Protein AF-A0A927KI07-F1 (afdb_monomer)

Structure (mm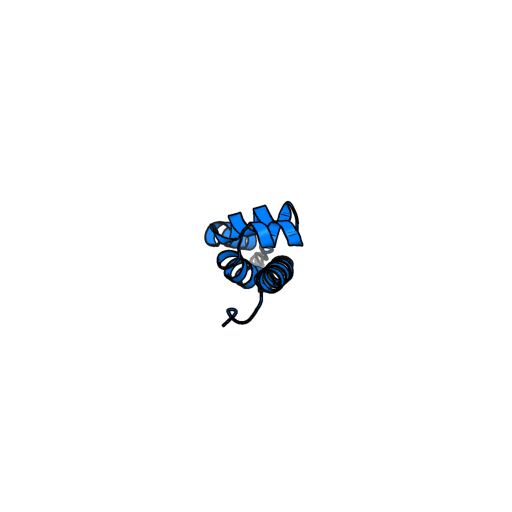CIF, N/CA/C/O backbone):
data_AF-A0A927KI07-F1
#
_entry.id   AF-A0A927KI07-F1
#
loop_
_atom_site.group_PDB
_atom_site.id
_atom_site.type_symbol
_atom_site.label_atom_id
_atom_site.label_alt_id
_atom_site.label_comp_id
_atom_site.label_asym_id
_atom_site.label_entity_id
_atom_site.label_seq_id
_atom_site.pdbx_PDB_ins_code
_atom_site.Cartn_x
_atom_site.Cartn_y
_atom_site.Cartn_z
_atom_site.occupancy
_atom_site.B_iso_or_equiv
_atom_site.auth_seq_id
_atom_site.auth_comp_id
_atom_site.auth_asym_id
_atom_site.auth_atom_id
_atom_site.pdbx_PDB_model_num
ATOM 1 N N . MET A 1 1 ? -5.193 -16.457 5.278 1.00 43.69 1 MET A N 1
ATOM 2 C CA . MET A 1 1 ? -4.875 -16.812 6.678 1.00 43.69 1 MET A CA 1
ATOM 3 C C . MET A 1 1 ? -4.003 -15.707 7.287 1.00 43.69 1 MET A C 1
ATOM 5 O O . MET A 1 1 ? -2.822 -15.900 7.515 1.00 43.69 1 MET A O 1
ATOM 9 N N . ALA A 1 2 ? -4.574 -14.512 7.470 1.00 50.25 2 ALA A N 1
ATOM 10 C CA . ALA A 1 2 ? -3.932 -13.382 8.165 1.00 50.25 2 ALA A CA 1
ATOM 11 C C . ALA A 1 2 ? -4.772 -12.911 9.370 1.00 50.25 2 ALA A C 1
ATOM 13 O O . ALA A 1 2 ? -4.389 -11.992 10.076 1.00 50.25 2 ALA A O 1
ATOM 14 N N . CYS A 1 3 ? -5.908 -13.566 9.629 1.00 54.69 3 CYS A N 1
ATOM 15 C CA . CYS A 1 3 ? -6.900 -13.176 10.632 1.00 54.69 3 CYS A CA 1
ATOM 16 C C . CYS A 1 3 ? -6.434 -13.329 12.092 1.00 54.69 3 CYS A C 1
ATOM 18 O O . CYS A 1 3 ? -7.196 -12.994 12.987 1.00 54.69 3 CYS A O 1
ATOM 20 N N . ALA A 1 4 ? -5.230 -13.856 12.337 1.00 68.94 4 ALA A N 1
ATOM 21 C CA . ALA A 1 4 ? -4.694 -14.069 13.684 1.00 68.94 4 ALA A CA 1
ATOM 22 C C . ALA A 1 4 ? -3.877 -12.877 14.217 1.00 68.94 4 ALA A C 1
ATOM 24 O O . ALA A 1 4 ? -3.498 -12.886 15.383 1.00 68.94 4 ALA A O 1
ATOM 25 N N . LEU A 1 5 ? -3.585 -11.877 13.376 1.00 71.69 5 LEU A N 1
ATOM 26 C CA . LEU A 1 5 ? -2.783 -10.716 13.760 1.00 71.69 5 LEU A CA 1
ATOM 27 C C . LEU A 1 5 ? -3.669 -9.493 14.070 1.00 71.69 5 LEU A C 1
ATOM 29 O O . LEU A 1 5 ? -4.635 -9.244 13.333 1.00 71.69 5 LEU A O 1
ATOM 33 N N . PRO A 1 6 ? -3.318 -8.700 15.102 1.00 82.25 6 PRO A N 1
ATOM 34 C CA . PRO A 1 6 ? -3.887 -7.374 15.342 1.00 82.25 6 PRO A CA 1
ATOM 35 C C . PRO A 1 6 ? -3.840 -6.487 14.088 1.00 82.25 6 PRO A C 1
ATOM 37 O O . PRO A 1 6 ? -2.989 -6.666 13.214 1.00 82.25 6 PRO A O 1
ATOM 40 N N . ASP A 1 7 ? -4.758 -5.522 13.978 1.00 83.25 7 ASP A N 1
ATOM 41 C CA . ASP A 1 7 ? -4.821 -4.619 12.814 1.00 83.25 7 ASP A CA 1
ATOM 42 C C . ASP A 1 7 ? -3.526 -3.807 12.619 1.00 83.25 7 ASP A C 1
ATOM 44 O O . ASP A 1 7 ? -3.101 -3.613 11.480 1.00 83.25 7 ASP A O 1
ATOM 48 N N . GLU A 1 8 ? -2.860 -3.398 13.706 1.00 85.31 8 GLU A N 1
ATOM 49 C CA . GLU A 1 8 ? -1.552 -2.722 13.663 1.00 85.31 8 GLU A CA 1
ATOM 50 C C . GLU A 1 8 ? -0.464 -3.602 13.035 1.00 85.31 8 GLU A C 1
ATOM 52 O O . GLU A 1 8 ? 0.208 -3.183 12.093 1.00 85.31 8 GLU A O 1
ATOM 57 N N . ASP A 1 9 ? -0.332 -4.859 13.466 1.00 88.12 9 ASP A N 1
ATOM 58 C CA . ASP A 1 9 ? 0.675 -5.773 12.913 1.00 88.12 9 ASP A CA 1
ATOM 59 C C . ASP A 1 9 ? 0.416 -6.075 11.431 1.00 88.12 9 ASP A C 1
ATOM 61 O O . ASP A 1 9 ? 1.346 -6.144 10.619 1.00 88.12 9 ASP A O 1
ATOM 65 N N . ARG A 1 10 ? -0.860 -6.209 11.041 1.00 88.12 10 ARG A N 1
ATOM 66 C CA . ARG A 1 10 ? -1.245 -6.392 9.634 1.00 88.12 10 ARG A CA 1
ATOM 67 C C . ARG A 1 10 ? -0.957 -5.147 8.801 1.00 88.12 10 ARG A C 1
ATOM 69 O O . ARG A 1 10 ? -0.477 -5.276 7.676 1.00 88.12 10 ARG A O 1
ATOM 76 N N . SER A 1 11 ? -1.229 -3.962 9.341 1.00 89.69 11 SER A N 1
ATOM 77 C CA . SER A 1 11 ? -0.886 -2.673 8.737 1.00 89.69 11 SER A CA 1
ATOM 78 C C . SER A 1 11 ? 0.621 -2.569 8.490 1.00 89.69 11 SER A C 1
ATOM 80 O O . SER A 1 11 ? 1.061 -2.358 7.356 1.00 89.69 11 SER A O 1
ATOM 82 N N . ARG A 1 12 ? 1.423 -2.836 9.522 1.00 90.75 12 ARG A N 1
ATOM 83 C CA . ARG A 1 12 ? 2.883 -2.782 9.458 1.00 90.75 12 ARG A CA 1
ATOM 84 C C . ARG A 1 12 ? 3.450 -3.772 8.443 1.00 90.75 12 ARG A C 1
ATOM 86 O O . ARG A 1 12 ? 4.330 -3.421 7.650 1.00 90.75 12 ARG A O 1
ATOM 93 N N . LEU A 1 13 ? 2.900 -4.988 8.397 1.00 91.44 13 LEU A 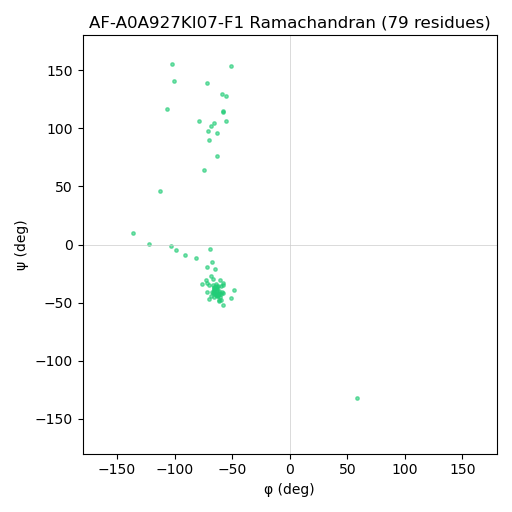N 1
ATOM 94 C CA . LEU A 1 13 ? 3.241 -5.989 7.386 1.00 91.44 13 LEU A CA 1
ATOM 95 C C . LEU A 1 13 ? 2.856 -5.533 5.972 1.00 91.44 13 LEU A C 1
ATOM 97 O O . LEU A 1 13 ? 3.652 -5.684 5.043 1.00 91.44 13 LEU A O 1
ATOM 101 N N . ALA A 1 14 ? 1.671 -4.946 5.794 1.00 91.75 14 ALA A N 1
ATOM 102 C CA . ALA A 1 14 ? 1.216 -4.442 4.503 1.00 91.75 14 ALA A CA 1
ATOM 103 C C . ALA A 1 14 ? 2.154 -3.353 3.962 1.00 91.75 14 ALA A C 1
ATOM 105 O O . ALA A 1 14 ? 2.575 -3.427 2.805 1.00 91.75 14 ALA A O 1
ATOM 106 N N . VAL A 1 15 ? 2.553 -2.399 4.810 1.00 90.69 15 VAL A N 1
ATOM 107 C CA . VAL A 1 15 ? 3.520 -1.342 4.472 1.00 90.69 15 VAL A CA 1
ATOM 108 C C . VAL A 1 15 ? 4.881 -1.943 4.120 1.00 90.69 15 VAL A C 1
ATOM 110 O O . VAL A 1 15 ? 5.487 -1.569 3.112 1.00 90.69 15 VAL A O 1
ATOM 113 N N . PHE A 1 16 ? 5.360 -2.915 4.900 1.00 90.94 16 PHE A N 1
ATOM 114 C CA . PHE A 1 16 ? 6.622 -3.601 4.629 1.00 90.94 16 PHE A CA 1
ATOM 115 C C . PHE A 1 16 ? 6.620 -4.311 3.267 1.00 90.94 16 PHE A C 1
ATOM 117 O O . PHE A 1 16 ? 7.551 -4.142 2.474 1.00 90.94 16 PHE A O 1
ATOM 124 N N . CYS A 1 17 ? 5.562 -5.068 2.965 1.00 90.75 17 CYS A N 1
ATOM 125 C CA . CYS A 1 17 ? 5.395 -5.749 1.684 1.00 90.75 17 CYS A CA 1
ATOM 126 C C . CYS A 1 17 ? 5.232 -4.760 0.524 1.00 90.75 17 CYS A C 1
ATOM 128 O O . CYS A 1 17 ? 5.783 -4.992 -0.549 1.00 90.75 17 CYS A O 1
ATOM 130 N N . TYR A 1 18 ? 4.533 -3.643 0.737 1.00 88.81 18 TYR A N 1
ATOM 131 C CA . TYR A 1 18 ? 4.321 -2.613 -0.278 1.00 88.81 18 TYR A CA 1
ATOM 132 C C . TYR A 1 18 ? 5.632 -1.962 -0.747 1.00 88.81 18 TYR A C 1
ATOM 134 O O . TYR A 1 18 ? 5.794 -1.696 -1.937 1.00 88.81 18 TYR A O 1
ATOM 142 N N . ARG A 1 19 ? 6.610 -1.769 0.150 1.00 86.00 19 ARG A N 1
ATOM 143 C CA . ARG A 1 19 ? 7.933 -1.211 -0.199 1.00 86.00 19 ARG A CA 1
ATOM 144 C C . ARG A 1 19 ? 8.784 -2.139 -1.079 1.00 86.00 19 ARG A C 1
ATOM 146 O O . ARG A 1 19 ? 9.773 -1.683 -1.647 1.00 86.00 19 ARG A O 1
ATOM 153 N N . ARG A 1 20 ? 8.439 -3.427 -1.197 1.00 88.62 20 ARG A N 1
ATOM 154 C CA . ARG A 1 20 ? 9.170 -4.419 -2.003 1.00 88.62 20 ARG A CA 1
ATOM 155 C C . ARG A 1 20 ? 8.386 -4.744 -3.270 1.00 88.62 20 ARG A C 1
ATOM 157 O O . ARG A 1 20 ? 7.334 -5.363 -3.195 1.00 88.62 20 ARG A O 1
ATOM 164 N N . THR A 1 21 ? 8.934 -4.430 -4.441 1.00 83.50 21 THR A N 1
ATOM 165 C CA . THR A 1 21 ? 8.246 -4.556 -5.743 1.00 83.50 21 THR A CA 1
ATOM 166 C C . THR A 1 21 ? 7.614 -5.936 -5.975 1.00 83.50 21 THR A C 1
ATOM 168 O O . THR A 1 21 ? 6.439 -6.037 -6.309 1.00 83.50 21 THR A O 1
ATOM 171 N N . HIS A 1 22 ? 8.343 -7.022 -5.697 1.00 85.06 22 HIS A N 1
ATOM 172 C CA . HIS A 1 22 ? 7.840 -8.393 -5.878 1.00 85.06 22 HIS A CA 1
ATOM 173 C C . HIS A 1 22 ? 6.773 -8.815 -4.848 1.00 85.06 22 HIS A C 1
ATOM 175 O O . HIS A 1 22 ? 6.016 -9.748 -5.101 1.00 85.06 22 HIS A O 1
ATOM 181 N N . LEU A 1 23 ? 6.686 -8.130 -3.702 1.00 89.56 23 LEU A N 1
ATOM 182 C CA . LEU A 1 23 ? 5.663 -8.358 -2.672 1.00 89.56 23 LEU A CA 1
ATOM 183 C C . LEU A 1 23 ? 4.564 -7.299 -2.699 1.00 89.56 23 LEU A C 1
ATOM 185 O O . LEU A 1 23 ? 3.612 -7.403 -1.929 1.00 89.56 23 LEU A O 1
ATOM 189 N N . ARG A 1 24 ? 4.646 -6.308 -3.591 1.00 88.44 24 ARG A N 1
ATOM 190 C CA . ARG A 1 24 ? 3.717 -5.178 -3.630 1.00 88.44 24 ARG A CA 1
ATOM 191 C C . ARG A 1 24 ? 2.275 -5.639 -3.803 1.00 88.44 24 ARG A C 1
ATOM 193 O O . ARG A 1 24 ? 1.395 -5.174 -3.089 1.00 88.44 24 ARG A O 1
ATOM 200 N N . ARG A 1 25 ? 2.042 -6.629 -4.671 1.00 89.25 25 ARG A N 1
ATOM 201 C CA . ARG A 1 25 ? 0.724 -7.258 -4.859 1.00 89.25 25 ARG A CA 1
ATOM 202 C C 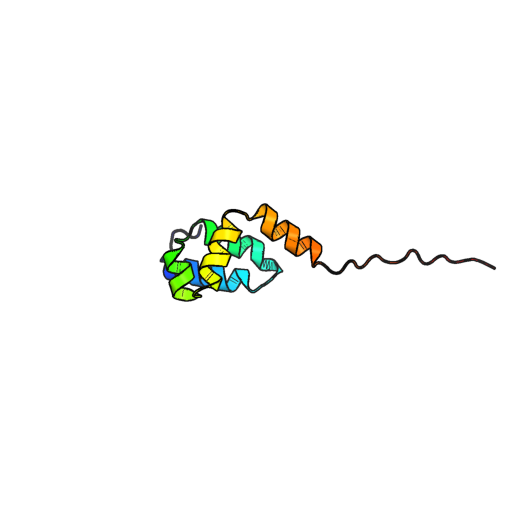. ARG A 1 25 ? 0.181 -7.884 -3.571 1.00 89.25 25 ARG A C 1
ATOM 204 O O . ARG A 1 25 ? -1.004 -7.753 -3.287 1.00 89.25 25 ARG A O 1
ATOM 211 N N . LEU A 1 26 ? 1.042 -8.545 -2.801 1.00 90.62 26 LEU A N 1
ATOM 212 C CA . LEU A 1 26 ? 0.673 -9.163 -1.529 1.00 90.62 26 LEU A CA 1
ATOM 213 C C . LEU A 1 26 ? 0.421 -8.096 -0.455 1.00 90.62 26 LEU A C 1
ATOM 215 O O . LEU A 1 26 ? -0.573 -8.178 0.255 1.00 90.62 26 LEU A O 1
ATOM 219 N N . GLY A 1 27 ? 1.248 -7.049 -0.405 1.00 90.88 27 GLY A N 1
ATOM 220 C CA . GLY A 1 27 ? 1.046 -5.900 0.479 1.00 90.88 27 GLY A CA 1
ATOM 221 C C . GLY A 1 27 ? -0.280 -5.183 0.224 1.00 90.88 27 GLY A C 1
ATOM 222 O O . GLY A 1 27 ? -0.995 -4.892 1.175 1.00 90.88 27 GLY A O 1
ATOM 223 N N . LEU A 1 28 ? -0.659 -4.980 -1.043 1.00 91.56 28 LEU A N 1
ATOM 224 C CA . LEU A 1 28 ? -1.959 -4.402 -1.413 1.00 91.56 28 LEU A CA 1
ATOM 225 C C . LEU A 1 28 ? -3.132 -5.313 -1.029 1.00 91.56 28 LEU A C 1
ATOM 227 O O . LEU A 1 28 ? -4.138 -4.824 -0.526 1.00 91.56 28 LEU A O 1
ATOM 231 N N . ALA A 1 29 ? -2.999 -6.630 -1.212 1.00 91.12 29 ALA A N 1
ATOM 232 C CA . ALA A 1 29 ? -4.032 -7.582 -0.805 1.00 91.12 29 ALA A CA 1
ATOM 233 C C . ALA A 1 29 ? -4.251 -7.584 0.718 1.00 91.12 29 ALA A C 1
ATOM 235 O O . ALA A 1 29 ? -5.388 -7.670 1.171 1.00 91.12 29 ALA A O 1
ATOM 236 N N . ILE A 1 30 ? -3.180 -7.446 1.509 1.00 90.75 30 ILE A N 1
ATOM 237 C CA . ILE A 1 30 ? -3.283 -7.301 2.968 1.00 90.75 30 ILE A CA 1
ATOM 238 C C . ILE A 1 30 ? -3.885 -5.936 3.316 1.00 90.75 30 ILE A C 1
ATOM 240 O O . ILE A 1 30 ? -4.836 -5.882 4.091 1.00 90.75 30 ILE A O 1
ATOM 244 N N . ALA A 1 31 ? -3.402 -4.850 2.705 1.00 91.56 31 ALA A N 1
ATOM 245 C CA . ALA A 1 31 ? -3.904 -3.497 2.938 1.00 91.56 31 ALA A CA 1
ATOM 246 C C . ALA A 1 31 ? -5.407 -3.354 2.644 1.00 91.56 31 ALA A C 1
ATOM 248 O O . ALA A 1 31 ? -6.084 -2.621 3.355 1.00 91.56 31 ALA A O 1
ATOM 249 N N . ALA A 1 32 ? -5.943 -4.091 1.664 1.00 90.50 32 ALA A N 1
ATOM 250 C CA . ALA A 1 32 ? -7.378 -4.133 1.367 1.00 90.50 32 ALA A CA 1
ATOM 251 C C . ALA A 1 32 ? -8.225 -4.739 2.505 1.00 90.50 32 ALA A C 1
ATOM 253 O O . ALA A 1 32 ? -9.427 -4.500 2.573 1.00 90.50 32 ALA A O 1
ATOM 254 N N . THR A 1 33 ? -7.609 -5.522 3.396 1.00 89.44 33 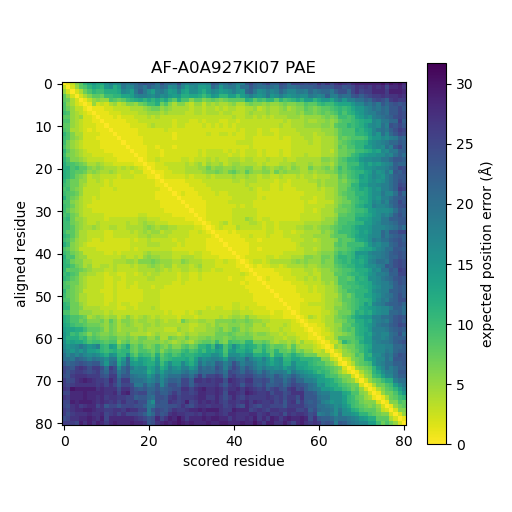THR A N 1
ATOM 255 C CA . THR A 1 33 ? -8.261 -6.128 4.572 1.00 89.44 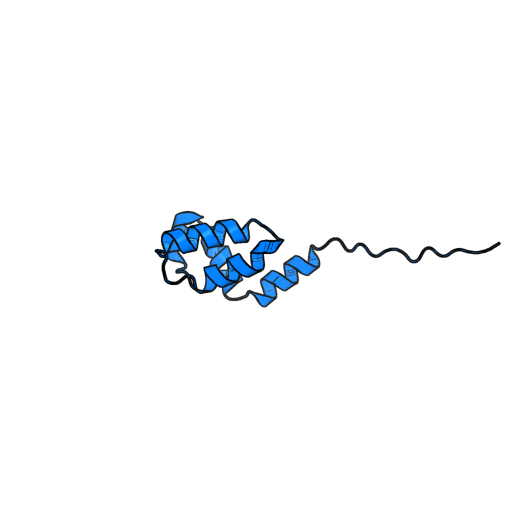33 THR A CA 1
ATOM 256 C C . THR A 1 33 ? -8.017 -5.359 5.873 1.00 89.44 33 THR A C 1
ATOM 258 O O . THR A 1 33 ? -8.557 -5.735 6.915 1.00 89.44 33 THR A O 1
ATOM 261 N N . CYS A 1 34 ? -7.188 -4.314 5.836 1.00 88.31 34 CYS A N 1
ATOM 262 C CA . CYS A 1 34 ? -6.831 -3.498 6.995 1.00 88.31 34 CYS A CA 1
ATOM 263 C C . CYS A 1 34 ? -7.600 -2.175 6.988 1.00 88.31 34 CYS A C 1
ATOM 265 O O . CYS A 1 34 ? -7.988 -1.660 5.940 1.00 88.31 34 CYS A O 1
ATOM 267 N N . SER A 1 35 ? -7.773 -1.576 8.165 1.00 90.56 35 SER A N 1
ATOM 268 C CA . SER A 1 35 ? -8.365 -0.240 8.266 1.00 90.56 35 SER A CA 1
ATOM 269 C C . SER A 1 35 ? -7.405 0.844 7.764 1.00 90.56 35 SER A C 1
ATOM 271 O O . SER A 1 35 ? -6.225 0.858 8.123 1.00 90.56 35 SER A O 1
ATOM 273 N N . LYS A 1 36 ? -7.930 1.829 7.018 1.00 91.31 36 LYS A N 1
ATOM 274 C CA . LYS A 1 36 ? -7.201 3.055 6.638 1.00 91.31 36 LYS A CA 1
ATOM 275 C C . LYS A 1 36 ? -6.510 3.707 7.838 1.00 91.31 36 LYS A C 1
ATOM 277 O O . LYS A 1 36 ? -5.390 4.183 7.702 1.00 91.31 36 LYS A O 1
ATOM 282 N N . ARG A 1 37 ? -7.165 3.720 9.006 1.00 91.12 37 ARG A N 1
ATOM 283 C CA . ARG A 1 37 ? -6.612 4.333 10.224 1.00 91.12 37 ARG A CA 1
ATOM 284 C C . ARG A 1 37 ? -5.311 3.663 10.657 1.00 91.12 37 ARG A C 1
ATOM 286 O O . ARG A 1 37 ? -4.334 4.370 10.846 1.00 91.12 37 ARG A O 1
ATOM 293 N N . ALA A 1 38 ? -5.282 2.331 10.706 1.00 90.56 38 ALA A N 1
ATOM 294 C CA . ALA A 1 38 ? -4.092 1.573 11.093 1.00 90.56 38 ALA A CA 1
ATOM 295 C C . ALA A 1 38 ? -2.928 1.783 10.109 1.00 90.56 38 ALA A C 1
ATOM 297 O O . ALA A 1 38 ? -1.774 1.882 10.514 1.00 90.56 38 ALA A O 1
ATOM 298 N N . LEU A 1 39 ? -3.221 1.901 8.808 1.00 90.25 39 LEU A N 1
ATOM 299 C CA . LEU A 1 39 ? -2.212 2.214 7.788 1.00 90.25 39 LEU A CA 1
ATOM 300 C C . LEU A 1 39 ? -1.637 3.628 7.955 1.00 90.25 39 LEU A C 1
ATOM 302 O O . LEU A 1 39 ? -0.428 3.821 7.814 1.00 90.25 39 LEU A O 1
ATOM 306 N N . VAL A 1 40 ? -2.489 4.615 8.248 1.00 93.31 40 VAL A N 1
ATOM 307 C CA . VAL A 1 40 ? -2.081 6.013 8.474 1.00 93.31 40 VAL A CA 1
ATOM 308 C C . VAL A 1 40 ? -1.321 6.176 9.789 1.00 93.31 40 VAL A C 1
ATOM 310 O O . VAL A 1 40 ? -0.390 6.967 9.852 1.00 93.31 40 VAL A O 1
ATOM 313 N N . GLU A 1 41 ? -1.669 5.420 10.822 1.00 91.81 41 GLU A N 1
ATOM 314 C CA . GLU A 1 41 ? -0.958 5.434 12.102 1.00 91.81 41 GLU A CA 1
ATOM 315 C C . GLU A 1 41 ? 0.472 4.889 11.955 1.00 91.81 41 GLU A C 1
ATOM 317 O O . GLU A 1 41 ? 1.422 5.521 12.408 1.00 91.81 41 GLU A O 1
ATOM 322 N N . GLU A 1 42 ? 0.648 3.805 11.193 1.00 89.38 42 GLU A N 1
ATOM 323 C CA . GLU A 1 42 ? 1.965 3.201 10.942 1.00 89.38 42 GLU A CA 1
ATOM 324 C C . GLU A 1 42 ? 2.834 3.968 9.931 1.00 89.38 42 GLU A C 1
ATOM 326 O O . GLU A 1 42 ? 4.062 3.958 10.016 1.00 89.38 42 GLU A O 1
ATOM 331 N N . SER A 1 43 ? 2.228 4.585 8.911 1.00 85.50 43 SER A N 1
ATOM 332 C CA . SER A 1 43 ? 2.971 5.118 7.753 1.00 85.50 43 SER A CA 1
ATOM 333 C C . SER A 1 43 ? 2.541 6.513 7.287 1.00 85.50 43 SER A C 1
ATOM 335 O O . SER A 1 43 ? 2.986 6.996 6.241 1.00 85.50 43 SER A O 1
ATOM 337 N N . GLY A 1 44 ? 1.702 7.193 8.066 1.00 91.50 44 GLY A N 1
ATOM 338 C CA . GLY A 1 44 ? 1.235 8.549 7.797 1.00 91.50 44 GLY A CA 1
ATOM 339 C C . GLY A 1 44 ? 0.523 8.658 6.451 1.00 91.50 44 GLY A C 1
ATOM 340 O O . GLY A 1 44 ? -0.319 7.836 6.084 1.00 91.50 44 GLY A O 1
ATOM 341 N N . HIS A 1 45 ? 0.909 9.668 5.671 1.00 90.31 45 HIS A N 1
ATOM 342 C CA . HIS A 1 45 ? 0.343 9.914 4.344 1.00 90.31 45 HIS A CA 1
ATOM 343 C C . HIS A 1 45 ? 0.555 8.743 3.367 1.00 90.31 45 HIS A C 1
ATOM 345 O O . HIS A 1 45 ? -0.295 8.476 2.518 1.00 90.31 45 HIS A O 1
ATOM 351 N N . ALA A 1 46 ? 1.651 7.986 3.510 1.00 88.38 46 ALA A N 1
ATOM 352 C CA . ALA A 1 46 ? 1.876 6.805 2.681 1.00 88.38 46 ALA A CA 1
ATOM 353 C C . ALA A 1 46 ? 0.805 5.731 2.927 1.00 88.38 46 ALA A C 1
ATOM 355 O O . ALA A 1 46 ? 0.391 5.061 1.984 1.00 88.38 46 ALA A O 1
ATOM 356 N N . GLY A 1 47 ? 0.302 5.610 4.157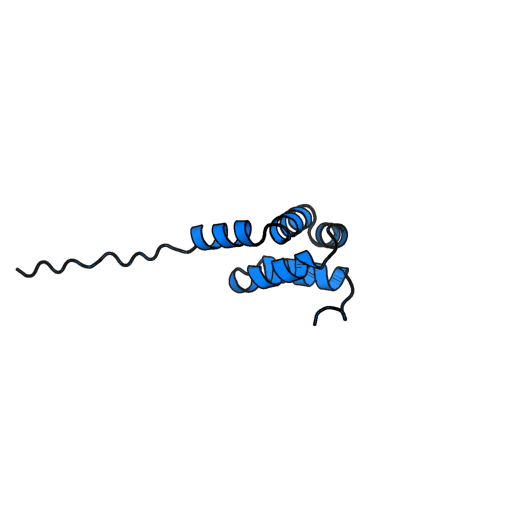 1.00 91.50 47 GLY A N 1
ATOM 357 C CA . GLY A 1 47 ? -0.744 4.656 4.519 1.00 91.50 47 GLY A CA 1
ATOM 358 C C . GLY A 1 47 ? -2.081 4.945 3.851 1.00 91.50 47 GLY A C 1
ATOM 359 O O . GLY A 1 47 ? -2.754 4.033 3.371 1.00 91.50 47 GLY A O 1
ATOM 360 N N . GLU A 1 48 ? -2.437 6.224 3.741 1.00 92.12 48 GLU A N 1
ATOM 361 C CA . GLU A 1 48 ? -3.626 6.662 3.008 1.00 92.12 48 GLU A CA 1
ATOM 362 C C . GLU A 1 48 ? -3.525 6.322 1.514 1.00 92.12 48 GLU A C 1
ATOM 364 O O . GLU A 1 48 ? -4.471 5.777 0.938 1.00 92.12 48 GLU A O 1
ATOM 369 N N . LEU A 1 49 ? -2.357 6.558 0.907 1.00 92.06 49 LEU A N 1
ATOM 370 C CA . LEU A 1 49 ? -2.096 6.203 -0.488 1.00 92.06 49 LEU A CA 1
ATOM 371 C C . LEU A 1 49 ? -2.128 4.687 -0.713 1.00 92.06 49 LEU A C 1
ATOM 373 O O . LEU A 1 49 ? -2.705 4.233 -1.698 1.00 92.06 49 LEU A O 1
ATOM 377 N N . ILE A 1 50 ? -1.541 3.901 0.194 1.00 91.56 50 ILE A N 1
ATOM 378 C CA . ILE A 1 50 ? -1.549 2.433 0.124 1.00 91.56 50 ILE A CA 1
ATOM 379 C C . ILE A 1 50 ? -2.983 1.907 0.197 1.00 91.56 50 ILE A C 1
ATOM 381 O O . ILE A 1 50 ? -3.343 1.039 -0.593 1.00 91.56 50 ILE A O 1
ATOM 385 N N . HIS A 1 51 ? -3.819 2.454 1.083 1.00 92.94 51 HIS A N 1
ATOM 386 C CA . HIS A 1 51 ? -5.224 2.061 1.188 1.00 92.94 51 HIS A CA 1
ATOM 387 C C . HIS A 1 51 ? -6.005 2.379 -0.098 1.00 92.94 51 HIS A C 1
ATOM 389 O O . HIS A 1 51 ? -6.741 1.535 -0.608 1.00 92.94 51 HIS A O 1
ATOM 395 N N . PHE A 1 52 ? -5.814 3.569 -0.674 1.00 92.12 52 PHE A N 1
ATOM 396 C CA . PHE A 1 52 ? -6.449 3.943 -1.942 1.00 92.12 52 PHE A CA 1
ATOM 397 C C . PHE A 1 52 ? -5.994 3.051 -3.110 1.00 92.12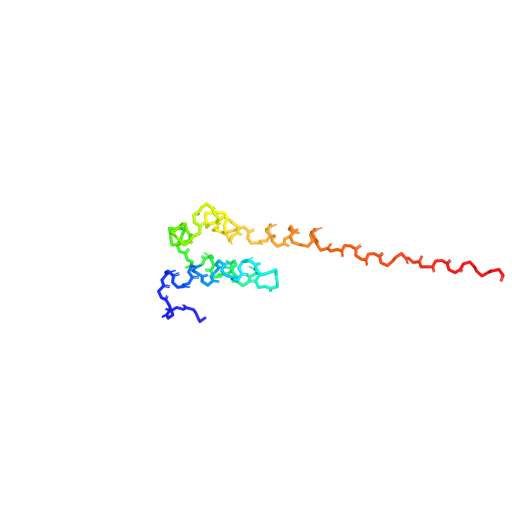 52 PHE A C 1
ATOM 399 O O . PHE A 1 52 ? -6.801 2.606 -3.929 1.00 92.12 52 PHE A O 1
ATOM 406 N N . GLN A 1 53 ? -4.698 2.741 -3.166 1.00 91.94 53 GLN A N 1
ATOM 407 C CA . GLN A 1 53 ? -4.125 1.828 -4.152 1.00 91.94 53 GLN A CA 1
ATOM 408 C C . GLN A 1 53 ? -4.606 0.390 -3.968 1.00 91.94 53 GLN A C 1
ATOM 410 O O . GLN A 1 53 ? -4.794 -0.314 -4.955 1.00 91.94 53 GLN A O 1
ATOM 415 N N . ALA A 1 54 ? -4.834 -0.052 -2.731 1.00 91.19 54 ALA A N 1
ATOM 416 C CA . ALA A 1 54 ? -5.356 -1.381 -2.436 1.00 91.19 54 ALA A CA 1
ATOM 417 C C . ALA A 1 54 ? -6.793 -1.551 -2.949 1.00 91.19 54 ALA A C 1
ATOM 419 O O . ALA A 1 54 ? -7.117 -2.594 -3.512 1.00 91.19 54 ALA A O 1
ATOM 420 N N . GLN A 1 55 ? -7.620 -0.504 -2.849 1.00 90.88 55 GLN A N 1
ATOM 421 C CA . GLN A 1 55 ? -8.957 -0.473 -3.457 1.00 90.88 55 GLN A CA 1
ATOM 422 C C . GLN A 1 55 ? -8.907 -0.473 -4.992 1.00 90.88 55 GLN A C 1
ATOM 424 O O . GLN A 1 55 ? -9.795 -1.013 -5.642 1.00 90.88 55 GLN A O 1
ATOM 429 N N . ASN A 1 56 ? -7.841 0.085 -5.571 1.00 90.25 56 ASN A N 1
ATOM 430 C CA . ASN A 1 56 ? -7.609 0.165 -7.012 1.00 90.25 56 ASN A CA 1
ATOM 431 C C . ASN A 1 56 ? -6.408 -0.700 -7.429 1.00 90.25 56 ASN A C 1
ATOM 433 O O . ASN A 1 56 ? -5.512 -0.244 -8.152 1.00 90.25 56 ASN A O 1
ATOM 437 N N . MET A 1 57 ? -6.345 -1.945 -6.937 1.00 83.88 57 MET A N 1
ATOM 438 C CA . MET A 1 57 ? -5.147 -2.782 -7.087 1.00 83.88 57 MET A CA 1
ATOM 439 C C . MET A 1 57 ? -4.747 -2.987 -8.553 1.00 83.88 57 MET A C 1
ATOM 441 O O . MET A 1 57 ? -3.562 -3.032 -8.870 1.00 83.88 57 MET A O 1
ATOM 445 N N . GLU A 1 58 ? -5.725 -3.076 -9.454 1.00 81.75 58 GLU A N 1
ATOM 446 C CA . GLU A 1 58 ? -5.495 -3.314 -10.877 1.00 81.75 58 GLU A CA 1
ATOM 447 C C . GLU A 1 58 ? -4.811 -2.115 -11.547 1.00 81.75 58 GLU A C 1
ATOM 449 O O . GLU A 1 58 ? -3.799 -2.283 -12.227 1.00 81.75 58 GLU A O 1
ATOM 454 N N . ALA A 1 59 ? -5.274 -0.896 -11.249 1.00 83.75 59 ALA A N 1
ATOM 455 C CA . ALA A 1 59 ? -4.647 0.340 -11.714 1.00 83.75 59 ALA A CA 1
ATOM 456 C C . ALA A 1 59 ? -3.222 0.502 -11.156 1.00 83.75 59 ALA A C 1
ATOM 458 O O . ALA A 1 59 ? -2.298 0.886 -11.874 1.00 83.75 59 ALA A O 1
ATOM 459 N N . THR A 1 60 ? -3.021 0.142 -9.887 1.00 82.62 60 THR A N 1
ATOM 460 C CA . THR A 1 60 ? -1.711 0.223 -9.227 1.00 82.62 60 THR A CA 1
ATOM 461 C C . THR A 1 60 ? -0.699 -0.748 -9.843 1.00 82.62 60 THR A C 1
ATOM 463 O O . THR A 1 60 ? 0.441 -0.375 -10.124 1.00 82.62 60 THR A O 1
ATOM 466 N N . LEU A 1 61 ? -1.108 -1.997 -10.087 1.00 77.69 61 LEU A N 1
ATOM 467 C CA . LEU A 1 61 ? -0.251 -3.028 -10.681 1.00 77.69 61 LEU A CA 1
ATOM 468 C C . LEU A 1 61 ? 0.006 -2.785 -12.175 1.00 77.69 61 LEU A C 1
ATOM 470 O O . LEU A 1 61 ? 1.081 -3.124 -12.670 1.00 77.69 61 LEU A O 1
ATOM 474 N N . ALA A 1 62 ? -0.938 -2.171 -12.893 1.00 76.50 62 ALA A N 1
ATOM 475 C CA . ALA A 1 62 ? -0.729 -1.744 -14.275 1.00 76.50 62 ALA A CA 1
ATOM 476 C C . ALA A 1 62 ? 0.407 -0.709 -14.384 1.00 76.50 62 ALA A C 1
ATOM 478 O O . ALA A 1 62 ? 1.250 -0.817 -15.277 1.00 76.50 62 ALA A O 1
ATOM 479 N N . GLY A 1 63 ? 0.492 0.232 -13.436 1.00 71.38 63 GLY A N 1
ATOM 480 C CA . GLY A 1 63 ? 1.590 1.202 -13.355 1.00 71.38 63 GLY A CA 1
ATOM 481 C C . GLY A 1 63 ? 2.961 0.564 -13.089 1.00 71.38 63 GLY A C 1
ATOM 482 O O . GLY A 1 63 ? 3.963 0.989 -13.661 1.00 71.38 63 GLY A O 1
ATOM 483 N N . ASP A 1 64 ? 3.017 -0.508 -12.296 1.00 68.44 64 ASP A N 1
ATOM 484 C CA . ASP A 1 64 ? 4.266 -1.236 -12.012 1.00 68.44 64 ASP A CA 1
ATOM 485 C C . ASP A 1 64 ? 4.822 -1.921 -13.276 1.00 68.44 64 ASP A C 1
ATOM 487 O O . ASP A 1 64 ? 6.026 -1.916 -13.531 1.00 68.44 64 ASP A O 1
ATOM 491 N N . ARG A 1 65 ? 3.934 -2.433 -14.142 1.00 63.12 65 ARG A N 1
ATOM 492 C CA . ARG A 1 65 ? 4.308 -2.986 -15.458 1.00 63.12 65 ARG A CA 1
ATOM 493 C C . ARG A 1 65 ? 4.797 -1.912 -16.428 1.00 63.12 65 ARG A C 1
ATOM 495 O O . ARG A 1 65 ? 5.590 -2.225 -17.310 1.00 63.12 65 ARG A O 1
ATOM 502 N N . TYR A 1 66 ? 4.350 -0.667 -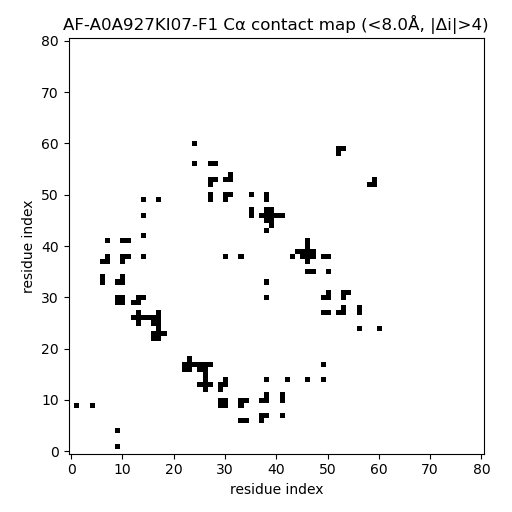16.268 1.00 57.72 66 TYR A N 1
ATOM 503 C CA . TYR A 1 66 ? 4.841 0.463 -17.058 1.00 57.72 66 TYR A CA 1
ATOM 504 C C . TYR A 1 66 ? 6.271 0.872 -16.659 1.00 57.72 66 TYR A C 1
ATOM 506 O O . TYR A 1 66 ? 7.056 1.256 -17.523 1.00 57.72 66 TYR A O 1
ATOM 514 N N . MET A 1 67 ? 6.621 0.729 -15.374 1.00 58.91 67 MET A N 1
ATOM 515 C CA . MET A 1 67 ? 7.973 0.942 -14.829 1.00 58.91 67 MET A CA 1
ATOM 516 C C . MET A 1 67 ? 8.923 -0.248 -15.028 1.00 58.91 67 MET A C 1
ATOM 518 O O . MET A 1 67 ? 10.130 -0.102 -14.829 1.00 58.91 67 MET A O 1
ATOM 522 N N . ALA A 1 68 ? 8.420 -1.421 -15.430 1.00 60.03 68 ALA A N 1
ATOM 523 C CA . ALA A 1 68 ? 9.280 -2.548 -15.765 1.00 60.03 68 ALA A CA 1
ATOM 524 C C . ALA A 1 68 ? 10.225 -2.137 -16.909 1.00 60.03 68 ALA A C 1
ATOM 526 O O . ALA A 1 68 ? 9.753 -1.605 -17.921 1.00 60.03 68 ALA A O 1
ATOM 527 N N . PRO A 1 69 ? 11.549 -2.365 -16.783 1.00 60.09 69 PRO A N 1
ATOM 528 C CA . PRO A 1 69 ? 12.480 -2.010 -17.835 1.00 60.09 69 PRO A CA 1
ATOM 529 C C . PRO A 1 69 ? 12.040 -2.740 -19.097 1.00 60.09 69 PRO A C 1
ATOM 531 O O . PRO A 1 69 ? 12.052 -3.971 -19.162 1.00 60.09 69 PRO A O 1
ATOM 534 N N . ARG A 1 70 ? 11.616 -1.963 -20.097 1.00 60.47 70 ARG A N 1
ATOM 535 C CA . ARG A 1 70 ? 11.393 -2.421 -21.463 1.00 60.47 70 ARG A CA 1
ATOM 536 C C . ARG A 1 70 ? 12.744 -2.873 -22.008 1.00 60.47 70 ARG A C 1
ATOM 538 O O . ARG A 1 70 ? 13.369 -2.170 -22.795 1.00 60.47 70 ARG A O 1
ATOM 545 N N . HIS A 1 71 ? 13.213 -4.046 -21.594 1.00 60.84 71 HIS A N 1
ATOM 546 C CA . HIS A 1 71 ? 14.321 -4.737 -22.230 1.00 60.84 71 HIS A CA 1
ATOM 547 C C . HIS A 1 71 ? 13.797 -5.322 -23.544 1.00 60.84 71 HIS A C 1
ATOM 549 O O . HIS A 1 71 ? 13.706 -6.533 -23.741 1.00 60.84 71 HIS A O 1
ATOM 555 N N . VAL A 1 72 ? 13.396 -4.420 -24.443 1.00 62.50 72 VAL A N 1
ATOM 556 C CA . VAL A 1 72 ? 13.204 -4.700 -25.855 1.00 62.50 72 VAL A CA 1
ATOM 557 C C . VAL A 1 72 ? 14.592 -5.077 -26.339 1.00 62.50 72 VAL A C 1
ATOM 559 O O . VAL A 1 72 ? 15.428 -4.213 -26.599 1.00 62.50 72 VAL A O 1
ATOM 562 N N . LYS A 1 73 ? 14.876 -6.382 -26.383 1.00 61.81 73 LYS A N 1
ATOM 563 C CA . LYS A 1 73 ? 16.004 -6.881 -27.158 1.00 61.81 73 LYS A CA 1
ATOM 564 C C . LYS A 1 73 ? 15.765 -6.365 -28.573 1.00 61.81 73 LYS A C 1
ATOM 566 O O . LYS A 1 73 ? 14.832 -6.816 -29.232 1.00 61.81 73 LYS A O 1
ATOM 571 N N . ARG A 1 74 ? 16.529 -5.354 -28.999 1.00 61.16 74 ARG A N 1
ATOM 572 C CA . ARG A 1 74 ? 16.506 -4.912 -30.395 1.00 61.16 74 ARG A CA 1
ATOM 573 C C . ARG A 1 74 ? 16.820 -6.156 -31.231 1.00 61.16 74 ARG A C 1
ATOM 575 O O . ARG A 1 74 ? 17.796 -6.831 -30.891 1.00 61.16 74 ARG A O 1
ATOM 582 N N . PRO A 1 75 ? 16.015 -6.509 -32.247 1.00 65.19 75 PRO A N 1
ATOM 583 C CA . PRO A 1 75 ? 16.401 -7.582 -33.147 1.00 65.19 75 PRO A CA 1
ATOM 584 C C . PRO A 1 75 ? 17.744 -7.175 -33.752 1.00 65.19 75 PRO A C 1
ATOM 586 O O . PRO A 1 75 ? 17.854 -6.131 -34.396 1.00 65.19 75 PRO A O 1
ATOM 589 N N . VAL A 1 76 ? 18.793 -7.937 -33.445 1.00 66.56 76 VAL A N 1
ATOM 590 C CA . VAL A 1 76 ? 20.105 -7.735 -34.053 1.00 66.56 76 VAL A CA 1
ATOM 591 C C . VAL A 1 76 ? 19.930 -8.126 -35.513 1.00 66.56 76 VAL A C 1
ATOM 593 O O . VAL A 1 76 ? 19.831 -9.308 -35.830 1.00 66.56 76 VAL A O 1
ATOM 596 N N . SER A 1 77 ? 19.802 -7.134 -36.392 1.00 70.12 77 SER A N 1
ATOM 597 C CA . SER A 1 77 ? 19.815 -7.370 -37.831 1.00 70.12 77 SER A CA 1
ATOM 598 C C . SER A 1 77 ? 21.241 -7.734 -38.218 1.00 70.12 77 SER A C 1
ATOM 600 O O . SER A 1 77 ? 22.084 -6.852 -38.375 1.00 70.12 77 SER A O 1
ATOM 602 N N . LEU A 1 78 ? 21.523 -9.031 -38.334 1.00 68.00 78 LEU A N 1
ATOM 603 C CA . LEU A 1 78 ? 22.705 -9.505 -39.043 1.00 68.00 78 LEU A CA 1
ATOM 604 C C . LEU A 1 78 ? 22.467 -9.241 -40.531 1.00 68.00 78 LEU A C 1
ATOM 606 O O . LEU A 1 78 ? 21.880 -10.059 -41.234 1.00 68.00 78 LEU A O 1
ATOM 610 N N . TYR A 1 79 ? 22.880 -8.064 -40.998 1.00 66.44 79 TYR A N 1
ATOM 611 C CA . TYR A 1 79 ? 23.167 -7.896 -42.415 1.00 66.44 79 TYR A CA 1
ATOM 612 C C . TYR A 1 79 ? 24.375 -8.779 -42.715 1.00 66.44 79 TYR A C 1
ATOM 614 O O . TYR A 1 79 ? 25.491 -8.482 -42.293 1.00 66.44 79 TYR A O 1
ATOM 622 N N . ASN A 1 80 ? 24.118 -9.911 -43.362 1.00 62.75 80 ASN A N 1
ATOM 623 C CA . ASN A 1 80 ? 25.161 -10.768 -43.889 1.00 62.75 80 ASN A CA 1
ATOM 624 C C . ASN A 1 80 ? 25.641 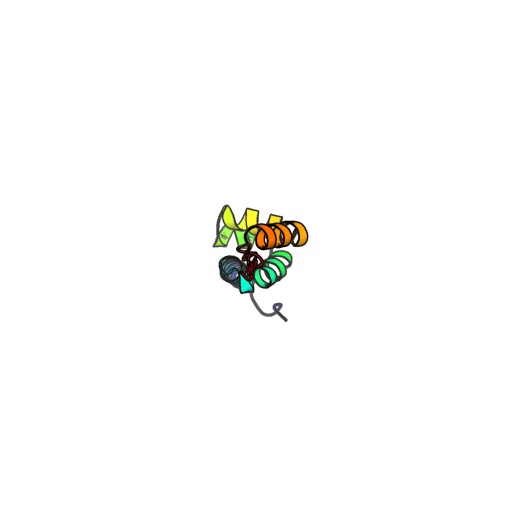-10.127 -45.196 1.00 62.75 80 ASN A C 1
ATOM 626 O O . ASN A 1 80 ? 24.894 -10.116 -46.177 1.00 62.75 80 ASN A O 1
ATOM 630 N N . CYS A 1 81 ? 26.836 -9.534 -45.160 1.00 54.00 81 CYS A N 1
ATOM 631 C CA . CYS A 1 81 ? 27.617 -9.253 -46.364 1.00 54.00 81 CYS A CA 1
ATOM 632 C C . CYS A 1 81 ? 28.168 -10.560 -46.941 1.00 54.00 81 CYS A C 1
ATOM 634 O O . CYS A 1 81 ? 28.461 -11.477 -46.135 1.00 54.00 81 CYS A O 1
#

Sequence (81 aa):
MACALPDEDRSRLAVFCYRRTHLRRLGLAIAATCSKRALVEESGHAGELIHFQAQNMEATLAGDRYMAPRHVKRPVSLYNC

Radius of gyration: 18.08 Å; Cα contacts (8 Å, |Δi|>4): 82; chains: 1; bounding box: 37×27×62 Å

Solvent-accessible surface area (backbone atoms only — not comparable to full-atom values): 4661 Å² total; per-residue (Å²): 142,68,85,88,54,57,60,57,59,46,24,50,49,14,54,59,26,45,76,35,80,94,36,24,69,58,10,28,60,44,32,60,77,38,57,54,65,38,22,28,74,73,50,41,73,59,16,49,52,46,36,55,36,21,78,38,44,67,65,50,53,53,52,53,62,70,69,46,82,81,78,70,74,71,81,80,78,78,80,80,127

Mean predicted aligned error: 9.55 Å

pLDDT: mean 80.9, std 13.13, range [43.69, 93.31]

Organism: NCBI:txid2571221

Nearest PDB structures (foldseek):
  5vvt-assembly1_A  TM=3.024E-01  e=9.843E+00  Homo sapiens
  5vvv-assembly1_A  TM=2.825E-01  e=6.603E+00  Homo sapiens

Foldseek 3Di:
DCVVDDLLVLLLVLVVLCVDLVSVLVSLCSLCVHDLVSNCVNPNPVSVVSNVCSVVVVVVVVVSVVVPPPPPVPPPPPPDD

Secondary structure (DSSP, 8-state):
--TTS-HHHHHHHHHHHHTSGGGHHHHHHHHTTS-HHHHHHHHTHHHHHHHHHHHTHHHHHHHHHHHS-------------